Protein AF-A0A3D3TNI0-F1 (afdb_monomer_lite)

Foldseek 3Di:
DQPQHPDPPQDDWDLPDDAQVQVVQLCVVPVPWDKDKDWDAGCDDDRHRHTIIHMGGDDDPLDDVVVSVLSSLLVCLVDPPDDDDLCVCVVVVHHPVRVCSNVVNDDCVVVVVVVVVVQVVCVVVDPDDDHDDDRD

Radius of gyration: 17.03 Å; chains: 1; bounding box: 43×31×45 Å

InterPro domains:
  IPR008302 Peptidoglycan beta-N-acetylmuramidase NamZ [PTHR42915] (1-128)
  IPR048503 Peptidoglycan beta-N-acetylmuramidase NamZ, C-terminal [PF20732] (1-128)

pLDDT: mean 93.37, std 4.89, range [77.0, 98.56]

Organism: NCBI:txid1236046

Secondary structure (DSSP, 8-state):
--TTSSSTTTEEEETT--HHHHHHHHHHH-TT--EEEEEE--SSSTTTTS-EEEEEE---TT--HHHHHHHHHHHHTTSTT----TTHHHHHT-TTHHHHHHTT---TTHHHHHHHHHHHHTGGG-SS-S------

Sequence (136 aa):
EGRGTFKPFILIGAPWIDGSDFAAYLRREFPDLRLRSREFMPFYRKYANANCSGVEFFPSNDDNFFVITLKMMEYLLKYEQFEIMDRSDDLIGIKKSAQKIRTRKLDYYQWKESGMEYINFVEDCLLYPGELNYRD

Structure (mmCIF, N/CA/C/O backbone):
data_AF-A0A3D3TNI0-F1
#
_entry.id   AF-A0A3D3TNI0-F1
#
loop_
_atom_site.group_PDB
_atom_site.id
_atom_site.type_symbol
_atom_site.label_atom_id
_atom_site.label_alt_id
_atom_site.label_comp_id
_atom_site.label_asym_id
_atom_site.label_entity_id
_atom_site.label_seq_id
_atom_site.pdbx_PDB_ins_code
_atom_site.Cartn_x
_atom_site.Cartn_y
_atom_site.Cartn_z
_atom_site.occupancy
_atom_site.B_iso_or_equiv
_atom_site.auth_seq_id
_atom_site.auth_comp_id
_atom_site.auth_asym_id
_atom_site.auth_atom_id
_atom_site.pdbx_PDB_model_num
ATOM 1 N N . GLU A 1 1 ? -0.822 2.005 -9.790 1.00 94.44 1 GLU A N 1
ATOM 2 C CA . GLU A 1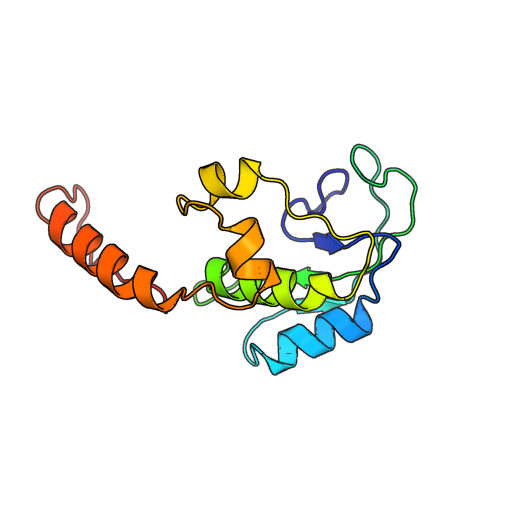 1 ? -2.172 1.745 -9.236 1.00 94.44 1 GLU A CA 1
ATOM 3 C C . GLU A 1 1 ? -3.200 1.232 -10.256 1.00 94.44 1 GLU A C 1
ATOM 5 O O . GLU A 1 1 ? -4.399 1.297 -10.001 1.00 94.44 1 GLU A O 1
ATOM 10 N N . GLY A 1 2 ? -2.785 0.716 -11.420 1.00 95.62 2 GLY A N 1
ATOM 11 C CA . GLY A 1 2 ? -3.709 0.034 -12.340 1.00 95.62 2 GLY A CA 1
ATOM 12 C C . GLY A 1 2 ? -4.677 0.953 -13.090 1.00 95.62 2 GLY A C 1
ATOM 13 O O . GLY A 1 2 ? -5.395 0.497 -13.979 1.00 95.62 2 GLY A O 1
ATOM 14 N N . ARG A 1 3 ? -4.701 2.255 -12.781 1.00 97.12 3 ARG A N 1
ATOM 15 C CA . ARG A 1 3 ? -5.379 3.271 -13.592 1.00 97.12 3 ARG A CA 1
ATOM 16 C C . ARG A 1 3 ? -4.836 3.231 -15.018 1.00 97.12 3 ARG A C 1
ATOM 18 O O . ARG A 1 3 ? -3.629 3.144 -15.212 1.00 97.12 3 ARG A O 1
ATOM 25 N N . GLY A 1 4 ? -5.739 3.284 -15.995 1.00 96.81 4 GLY A N 1
ATOM 26 C CA . GLY A 1 4 ? -5.392 3.043 -17.395 1.00 96.81 4 GLY A CA 1
ATOM 27 C C . GLY A 1 4 ? -5.594 1.601 -17.857 1.00 96.81 4 GLY A C 1
ATOM 28 O O . GLY A 1 4 ? -5.375 1.325 -19.027 1.00 96.81 4 GLY A O 1
ATOM 29 N N . THR A 1 5 ? -6.011 0.684 -16.981 1.00 97.06 5 THR A N 1
ATOM 30 C CA . THR A 1 5 ? -6.358 -0.711 -17.314 1.00 97.06 5 THR A CA 1
ATOM 31 C C . THR A 1 5 ? -7.840 -0.987 -17.027 1.00 97.06 5 THR A C 1
ATOM 33 O O . THR A 1 5 ? -8.546 -0.124 -16.506 1.00 97.06 5 THR A O 1
ATOM 36 N N . PHE A 1 6 ? -8.303 -2.214 -17.282 1.00 96.56 6 PHE A N 1
ATOM 37 C CA . PHE A 1 6 ? -9.641 -2.671 -16.879 1.00 96.56 6 PHE A CA 1
ATOM 38 C C . PHE A 1 6 ? -9.793 -2.943 -15.370 1.00 96.56 6 PHE A C 1
ATOM 40 O O . PHE A 1 6 ? -10.900 -3.221 -14.918 1.00 96.56 6 PHE A O 1
ATOM 47 N N . LYS A 1 7 ? -8.706 -2.902 -14.584 1.00 96.56 7 LYS A N 1
ATOM 48 C CA . LYS A 1 7 ? -8.701 -3.230 -13.147 1.00 96.56 7 LYS A CA 1
ATOM 49 C C . LYS A 1 7 ? -7.988 -2.150 -12.313 1.00 96.56 7 LYS A C 1
ATOM 51 O O . LYS A 1 7 ? -6.938 -2.420 -11.719 1.00 96.56 7 LYS A O 1
ATOM 56 N N . PRO A 1 8 ? -8.513 -0.909 -12.279 1.00 96.50 8 PRO A N 1
ATOM 57 C CA . PRO A 1 8 ? -7.936 0.157 -11.465 1.00 96.50 8 PRO A CA 1
ATOM 58 C C . PRO A 1 8 ? -7.968 -0.211 -9.978 1.00 96.50 8 PRO A C 1
ATOM 60 O O . PRO A 1 8 ? -8.910 -0.852 -9.522 1.00 96.50 8 PRO A O 1
ATOM 63 N N . PHE A 1 9 ? -6.935 0.193 -9.236 1.00 95.88 9 PHE A N 1
ATOM 64 C CA . PHE A 1 9 ? -6.749 -0.031 -7.792 1.00 95.88 9 PHE A CA 1
ATOM 65 C C . PHE A 1 9 ? -6.614 -1.491 -7.332 1.00 95.88 9 PHE A C 1
ATOM 67 O O . PHE A 1 9 ? -6.114 -1.730 -6.241 1.00 95.88 9 PHE A O 1
ATOM 74 N N . ILE A 1 10 ? -6.961 -2.459 -8.179 1.00 97.38 10 ILE A N 1
ATOM 75 C CA . ILE A 1 10 ? -6.714 -3.888 -7.952 1.00 97.38 10 ILE A CA 1
ATOM 76 C C . ILE A 1 10 ? -5.326 -4.302 -8.460 1.00 97.38 10 ILE A C 1
ATOM 78 O O . ILE A 1 10 ? -4.698 -5.199 -7.900 1.00 97.38 10 ILE A O 1
ATOM 82 N N . LEU A 1 11 ? -4.836 -3.643 -9.516 1.00 97.62 11 LEU A N 1
ATOM 83 C CA . LEU A 1 11 ? -3.486 -3.836 -10.045 1.00 97.62 11 LEU A CA 1
ATOM 84 C C . LEU A 1 11 ? -2.524 -2.789 -9.492 1.00 97.62 11 LEU A C 1
ATOM 86 O O . LEU A 1 11 ? -2.733 -1.586 -9.669 1.00 97.62 11 LEU A O 1
ATOM 90 N N . ILE A 1 12 ? -1.408 -3.228 -8.921 1.00 97.88 12 ILE A N 1
ATOM 91 C CA . ILE A 1 12 ? -0.305 -2.348 -8.531 1.00 97.88 12 ILE A CA 1
ATOM 92 C C . ILE A 1 12 ? 0.973 -2.848 -9.195 1.00 97.88 12 ILE A C 1
ATOM 94 O O . ILE A 1 12 ? 1.376 -3.985 -8.998 1.00 97.88 12 ILE A O 1
ATOM 98 N N . GLY A 1 13 ? 1.616 -1.995 -9.986 1.00 97.69 13 GLY A N 1
ATOM 99 C CA . GLY A 1 13 ? 2.809 -2.358 -10.741 1.00 97.69 13 GLY A CA 1
ATOM 100 C C . GLY A 1 13 ? 3.380 -1.174 -11.509 1.00 97.69 13 GLY A C 1
ATOM 101 O O . GLY A 1 13 ? 2.750 -0.110 -11.586 1.00 97.69 13 GLY A O 1
ATOM 102 N N . ALA A 1 14 ? 4.573 -1.376 -12.056 1.00 98.19 14 ALA A N 1
ATOM 103 C CA . ALA A 1 14 ? 5.317 -0.417 -12.861 1.00 98.19 14 ALA A CA 1
ATOM 104 C C . ALA A 1 14 ? 6.325 -1.163 -13.761 1.00 98.19 14 ALA A C 1
ATOM 106 O O . ALA A 1 14 ? 6.610 -2.333 -13.497 1.00 98.19 14 ALA A O 1
ATOM 107 N N . PRO A 1 15 ? 6.898 -0.521 -14.797 1.00 98.25 15 PRO A N 1
ATOM 108 C CA . PRO A 1 15 ? 7.834 -1.182 -15.716 1.00 98.25 15 PRO A CA 1
ATOM 109 C C . PRO A 1 15 ? 9.141 -1.659 -15.072 1.00 98.25 15 PRO A C 1
ATOM 111 O O . PRO A 1 15 ? 9.831 -2.509 -15.615 1.00 98.25 15 PRO A O 1
ATOM 114 N N . TRP A 1 16 ? 9.486 -1.096 -13.917 1.00 97.94 16 TRP A N 1
ATOM 115 C CA . TRP A 1 16 ? 10.720 -1.370 -13.180 1.00 97.94 16 TRP A CA 1
ATOM 116 C C . TRP A 1 16 ? 10.520 -2.331 -11.995 1.00 97.94 16 TRP A C 1
ATOM 118 O O . TRP A 1 16 ? 11.481 -2.629 -11.293 1.00 97.94 16 TRP A O 1
ATOM 128 N N . ILE A 1 17 ? 9.296 -2.819 -11.751 1.00 97.94 17 ILE A N 1
ATOM 129 C CA . ILE A 1 17 ? 8.995 -3.734 -10.639 1.00 97.94 17 ILE A CA 1
ATOM 130 C C . ILE A 1 17 ? 9.140 -5.190 -11.089 1.00 97.94 17 ILE A C 1
ATOM 132 O O . ILE A 1 17 ? 8.529 -5.611 -12.072 1.00 97.94 17 ILE A O 1
ATOM 136 N N . ASP A 1 18 ? 9.848 -5.991 -10.292 1.00 97.94 18 ASP A N 1
ATOM 137 C CA . ASP A 1 18 ? 9.746 -7.452 -10.349 1.00 97.94 18 ASP A CA 1
ATOM 138 C C . ASP A 1 18 ? 8.493 -7.891 -9.578 1.00 97.94 18 ASP A C 1
ATOM 140 O O . ASP A 1 18 ? 8.435 -7.820 -8.347 1.00 97.94 18 ASP A O 1
ATOM 144 N N . GLY A 1 19 ? 7.456 -8.296 -10.311 1.00 98.00 19 GLY A N 1
ATOM 145 C CA . GLY A 1 19 ? 6.163 -8.678 -9.755 1.00 98.00 19 GLY A CA 1
ATOM 146 C C . GLY A 1 19 ? 6.205 -10.013 -9.021 1.00 98.00 19 GLY A C 1
ATOM 147 O O . GLY A 1 19 ? 5.434 -10.214 -8.083 1.00 98.00 19 GLY A O 1
ATOM 148 N N . SER A 1 20 ? 7.117 -10.911 -9.397 1.00 98.06 20 SER A N 1
ATOM 149 C CA . SER A 1 20 ? 7.289 -12.203 -8.731 1.00 98.06 20 SER A CA 1
ATOM 150 C C . SER A 1 20 ? 7.927 -12.019 -7.358 1.00 98.06 20 SER A C 1
ATOM 152 O O . SER A 1 20 ? 7.385 -12.528 -6.372 1.00 98.06 20 SER A O 1
ATOM 154 N N . ASP A 1 21 ? 9.004 -11.232 -7.277 1.00 98.50 21 ASP A N 1
ATOM 155 C CA . ASP A 1 21 ? 9.638 -10.870 -6.002 1.00 98.50 21 ASP A CA 1
ATOM 156 C C . ASP A 1 21 ? 8.689 -10.042 -5.124 1.00 98.50 21 ASP A C 1
ATOM 158 O O . ASP A 1 21 ? 8.527 -10.319 -3.934 1.00 98.50 21 ASP A O 1
ATOM 162 N N . PHE A 1 22 ? 7.955 -9.096 -5.720 1.00 98.50 22 PHE A N 1
ATOM 163 C CA . PHE A 1 22 ? 7.002 -8.272 -4.978 1.00 98.50 22 PHE A CA 1
ATOM 164 C C . PHE A 1 22 ? 5.843 -9.095 -4.399 1.00 98.50 22 PHE A C 1
ATOM 166 O O . PHE A 1 22 ? 5.483 -8.939 -3.231 1.00 98.50 22 PHE A O 1
ATOM 173 N N . ALA A 1 23 ? 5.291 -10.024 -5.182 1.00 98.50 23 ALA A N 1
ATOM 174 C CA . ALA A 1 23 ? 4.257 -10.938 -4.710 1.00 98.50 23 ALA A CA 1
ATOM 175 C C . ALA A 1 23 ? 4.770 -11.870 -3.600 1.00 98.50 23 ALA A C 1
ATOM 177 O O . ALA A 1 23 ? 4.037 -12.165 -2.657 1.00 98.50 23 ALA A O 1
ATOM 178 N N . ALA A 1 24 ? 6.013 -12.351 -3.708 1.00 98.31 24 ALA A N 1
ATOM 179 C CA . ALA A 1 24 ? 6.631 -13.199 -2.692 1.00 98.31 24 ALA A CA 1
ATOM 180 C C . ALA A 1 24 ? 6.879 -12.437 -1.382 1.00 98.31 24 ALA A C 1
ATOM 182 O O . ALA A 1 24 ? 6.601 -12.973 -0.310 1.00 98.31 24 ALA A O 1
ATOM 183 N N . TYR A 1 25 ? 7.337 -11.185 -1.467 1.00 98.50 25 TYR A N 1
ATOM 184 C CA . TYR A 1 25 ? 7.457 -10.290 -0.319 1.00 98.50 25 TYR A CA 1
ATOM 185 C C . TYR A 1 25 ? 6.113 -10.136 0.403 1.00 98.50 25 TYR A C 1
ATOM 187 O O . TYR A 1 25 ? 6.027 -10.439 1.590 1.00 98.50 25 TYR A O 1
ATOM 195 N N . LEU A 1 26 ? 5.048 -9.756 -0.313 1.00 98.19 26 LEU A N 1
ATOM 196 C CA . LEU A 1 26 ? 3.742 -9.514 0.309 1.00 98.19 26 LEU A CA 1
ATOM 197 C C . LEU A 1 26 ? 3.128 -10.774 0.925 1.00 98.19 26 LEU A C 1
ATOM 199 O O . LEU A 1 26 ? 2.557 -10.685 2.003 1.00 98.19 26 LEU A O 1
ATOM 203 N N . ARG A 1 27 ? 3.289 -11.948 0.302 1.00 97.75 27 ARG A N 1
ATOM 204 C CA . ARG A 1 27 ? 2.830 -13.222 0.889 1.00 97.75 27 ARG A CA 1
ATOM 205 C C . ARG A 1 27 ? 3.578 -13.610 2.162 1.00 97.75 27 ARG A C 1
ATOM 207 O O . ARG A 1 27 ? 3.022 -14.310 2.997 1.00 97.75 27 ARG A O 1
ATOM 214 N N . ARG A 1 28 ? 4.842 -13.202 2.302 1.00 97.94 28 ARG A N 1
ATOM 215 C CA . ARG A 1 28 ? 5.613 -13.452 3.525 1.00 97.94 28 ARG A CA 1
ATOM 216 C C . ARG A 1 28 ? 5.180 -12.523 4.655 1.00 97.94 28 ARG A C 1
ATOM 218 O O . ARG A 1 28 ? 5.086 -12.977 5.786 1.00 97.94 28 ARG A O 1
ATOM 225 N N . GLU A 1 29 ? 4.935 -11.251 4.348 1.00 97.00 29 GLU A N 1
ATOM 226 C CA . GLU A 1 29 ? 4.461 -10.280 5.343 1.00 97.00 29 GLU A CA 1
ATOM 227 C C . GLU A 1 29 ? 2.998 -10.535 5.741 1.00 97.00 29 GLU A C 1
ATOM 229 O O . GLU A 1 29 ? 2.636 -10.323 6.893 1.00 97.00 29 GLU A O 1
ATOM 234 N N . PHE A 1 30 ? 2.173 -11.020 4.806 1.00 96.69 30 PHE A N 1
ATOM 235 C CA . PHE A 1 30 ? 0.744 -11.264 4.999 1.00 96.69 30 PHE A CA 1
ATOM 236 C C . PHE A 1 30 ? 0.353 -12.642 4.432 1.00 96.69 30 PHE A C 1
ATOM 238 O O . PHE A 1 30 ? -0.048 -12.736 3.267 1.00 96.69 30 PHE A O 1
ATOM 245 N N . PRO A 1 31 ? 0.471 -13.723 5.225 1.00 95.44 31 PRO A N 1
ATOM 246 C CA . PRO A 1 31 ? 0.198 -15.088 4.763 1.00 95.44 31 PRO A CA 1
ATOM 247 C C . PRO A 1 31 ? -1.215 -15.301 4.204 1.00 95.44 31 PRO A C 1
ATOM 249 O O . PRO A 1 31 ? -1.383 -16.051 3.243 1.00 95.44 31 PRO A O 1
ATOM 252 N N . ASP A 1 32 ? -2.209 -14.603 4.759 1.00 95.25 32 ASP A N 1
ATOM 253 C CA . ASP A 1 32 ? -3.616 -14.725 4.357 1.00 95.25 32 ASP A CA 1
ATOM 254 C C . ASP A 1 32 ? -3.990 -13.827 3.164 1.00 95.25 32 ASP A C 1
ATOM 256 O O . ASP A 1 32 ? -5.069 -13.959 2.578 1.00 95.25 32 ASP A O 1
ATOM 260 N N . LEU A 1 33 ? -3.087 -12.932 2.748 1.00 97.25 33 LEU A N 1
ATOM 261 C CA . LEU A 1 33 ? -3.347 -11.982 1.676 1.00 97.25 33 LEU A CA 1
ATOM 262 C C . LEU A 1 33 ? -3.398 -12.683 0.318 1.00 97.25 33 LEU A C 1
ATOM 264 O O . LEU A 1 33 ? -2.408 -13.200 -0.215 1.00 97.25 33 LEU A O 1
ATOM 268 N N . ARG A 1 34 ? -4.573 -12.636 -0.306 1.00 98.12 34 ARG A N 1
ATOM 269 C CA . ARG A 1 34 ? -4.804 -13.252 -1.612 1.00 98.12 34 ARG A CA 1
ATOM 270 C C . ARG A 1 34 ? -4.359 -12.312 -2.725 1.00 98.12 34 ARG A C 1
ATOM 272 O O . ARG A 1 34 ? -5.021 -11.330 -3.049 1.00 98.12 34 ARG A O 1
ATOM 279 N N . LEU A 1 35 ? -3.246 -12.647 -3.368 1.00 98.25 35 LEU A N 1
ATOM 280 C CA . LEU A 1 35 ? -2.720 -11.914 -4.521 1.00 98.25 35 LEU A CA 1
ATOM 281 C C . LEU A 1 35 ? -1.961 -12.827 -5.483 1.00 98.25 35 LEU A C 1
ATOM 283 O O . LEU A 1 35 ? -1.494 -13.911 -5.117 1.00 98.25 35 LEU A O 1
ATOM 287 N N . ARG A 1 36 ? -1.764 -12.355 -6.714 1.00 98.12 36 ARG A N 1
ATOM 288 C CA . ARG A 1 36 ? -0.876 -12.988 -7.704 1.00 98.12 36 ARG A CA 1
ATOM 289 C C . ARG A 1 36 ? 0.069 -11.975 -8.337 1.00 98.12 36 ARG A C 1
ATOM 291 O O . ARG A 1 36 ? -0.269 -10.800 -8.418 1.00 98.12 36 ARG A O 1
ATOM 298 N N . SER A 1 37 ? 1.213 -12.450 -8.831 1.00 98.38 37 SER A N 1
ATOM 299 C CA . SER A 1 37 ? 2.027 -11.661 -9.763 1.00 98.38 37 SER A CA 1
ATOM 300 C C . SER A 1 37 ? 1.255 -11.481 -11.072 1.00 98.38 37 SER A C 1
ATOM 302 O O . SER A 1 37 ? 0.545 -12.398 -11.510 1.00 98.38 37 SER A O 1
ATOM 304 N N . ARG A 1 38 ? 1.338 -10.294 -11.671 1.00 97.88 38 ARG A N 1
ATOM 305 C CA . ARG A 1 38 ? 0.625 -9.970 -12.906 1.00 97.88 38 ARG A CA 1
ATOM 306 C C . ARG A 1 38 ? 1.411 -8.987 -13.760 1.00 97.88 38 ARG A C 1
ATOM 308 O O . ARG A 1 38 ? 1.768 -7.903 -13.306 1.00 97.88 38 ARG A O 1
ATOM 315 N N . GLU A 1 39 ? 1.561 -9.342 -15.029 1.00 98.19 39 GLU A N 1
ATOM 316 C CA . GLU A 1 39 ? 1.955 -8.415 -16.083 1.00 98.19 39 GLU A CA 1
ATOM 317 C C . GLU A 1 39 ? 0.720 -7.758 -16.703 1.00 98.19 39 GLU A C 1
ATOM 319 O O . GLU A 1 39 ? -0.336 -8.386 -16.876 1.00 98.19 39 GLU A O 1
ATOM 324 N N . PHE A 1 40 ? 0.835 -6.473 -17.011 1.00 97.81 40 PHE A N 1
ATOM 325 C CA . PHE A 1 40 ? -0.225 -5.698 -17.640 1.00 97.81 40 PHE A CA 1
ATOM 326 C C . PHE A 1 40 ? 0.346 -4.481 -18.367 1.00 97.81 40 PHE A C 1
ATOM 328 O O . PHE A 1 40 ? 1.408 -3.974 -18.024 1.00 97.81 40 PHE A O 1
ATOM 335 N N . MET A 1 41 ? -0.399 -3.973 -19.345 1.00 98.19 41 MET A N 1
ATOM 336 C CA . MET A 1 41 ? -0.049 -2.763 -20.086 1.00 98.19 41 MET A CA 1
ATOM 337 C C . MET A 1 41 ? -1.217 -1.771 -19.999 1.00 98.19 41 MET A C 1
ATOM 339 O O . MET A 1 41 ? -2.308 -2.080 -20.485 1.00 98.19 41 MET A O 1
ATOM 343 N N . PRO A 1 42 ? -1.049 -0.608 -19.343 1.00 97.94 42 PRO A N 1
ATOM 344 C CA . PRO A 1 42 ? -2.064 0.441 -19.334 1.00 97.94 42 PRO A CA 1
ATOM 345 C C . PRO A 1 42 ? -2.290 1.025 -20.734 1.00 97.94 42 PRO A C 1
ATOM 347 O O . PRO A 1 42 ? -1.341 1.288 -21.467 1.00 97.94 42 PRO A O 1
ATOM 350 N N . PHE A 1 43 ? -3.546 1.303 -21.077 1.00 97.75 43 PHE A N 1
ATOM 351 C CA . PHE A 1 43 ? -3.939 1.969 -22.321 1.00 97.75 43 PHE A CA 1
ATOM 352 C C . PHE A 1 43 ? -3.733 3.494 -22.265 1.00 97.75 43 PHE A C 1
ATOM 354 O O . PHE A 1 43 ? -3.548 4.135 -23.294 1.00 97.75 43 PHE A O 1
ATOM 361 N N . TYR A 1 44 ? -3.793 4.100 -21.072 1.00 96.44 44 TYR A N 1
ATOM 362 C CA . TYR A 1 44 ? -3.654 5.549 -20.863 1.00 96.44 44 TYR A CA 1
ATOM 363 C C . TYR A 1 44 ? -3.139 5.868 -19.443 1.00 96.44 44 TYR A C 1
ATOM 365 O O . TYR A 1 44 ? -3.084 4.987 -18.591 1.00 96.44 44 TYR A O 1
ATOM 373 N N . ARG A 1 45 ? -2.794 7.137 -19.161 1.00 94.88 45 ARG A N 1
ATOM 374 C CA . ARG A 1 45 ? -2.168 7.624 -17.901 1.00 94.88 45 ARG A CA 1
ATOM 375 C C . ARG A 1 45 ? -0.731 7.115 -17.690 1.00 94.88 45 ARG A C 1
ATOM 377 O O . ARG A 1 45 ? 0.041 7.002 -18.636 1.00 94.88 45 ARG A O 1
ATOM 384 N N . LYS A 1 46 ? -0.341 6.948 -16.421 1.00 94.56 46 LYS A N 1
ATOM 385 C CA . LYS A 1 46 ? 1.004 6.586 -15.987 1.00 94.56 46 LYS A CA 1
ATOM 386 C C . LYS A 1 46 ? 1.384 5.251 -16.625 1.00 94.56 46 LYS A C 1
ATOM 388 O O . LYS A 1 46 ? 0.630 4.289 -16.519 1.00 94.56 46 LYS A O 1
ATOM 393 N N . TYR A 1 47 ? 2.549 5.222 -17.269 1.00 96.75 47 TYR A N 1
ATOM 394 C CA . TYR A 1 47 ? 3.076 4.042 -17.963 1.00 96.75 47 TYR A CA 1
ATOM 395 C C . TYR A 1 47 ? 2.181 3.516 -19.101 1.00 96.75 47 TYR A C 1
ATOM 397 O O . TYR A 1 47 ? 2.181 2.319 -19.375 1.00 96.75 47 TYR A O 1
ATOM 405 N N . ALA A 1 48 ? 1.420 4.389 -19.772 1.00 97.75 48 ALA A N 1
ATOM 406 C CA . ALA A 1 48 ? 0.678 4.003 -20.971 1.00 97.75 48 ALA A CA 1
ATOM 407 C C . ALA A 1 48 ? 1.603 3.348 -22.013 1.00 97.75 48 ALA A C 1
ATOM 409 O O . ALA A 1 48 ? 2.682 3.870 -22.293 1.00 97.75 48 ALA A O 1
ATOM 410 N N . ASN A 1 49 ? 1.160 2.223 -22.582 1.00 97.69 49 ASN A N 1
ATOM 411 C CA . ASN A 1 49 ? 1.884 1.414 -23.573 1.00 97.69 49 ASN A CA 1
ATOM 412 C C . ASN A 1 49 ? 3.228 0.828 -23.099 1.00 97.69 49 ASN A C 1
ATOM 414 O O . ASN A 1 49 ? 4.010 0.355 -23.919 1.00 97.69 49 ASN A O 1
ATOM 418 N N . ALA A 1 50 ? 3.507 0.845 -21.794 1.00 98.00 50 ALA A N 1
ATOM 419 C CA . ALA A 1 50 ? 4.662 0.167 -21.221 1.00 98.00 50 ALA A CA 1
ATOM 420 C C . ALA A 1 50 ? 4.238 -1.158 -20.574 1.00 98.00 50 ALA A C 1
ATOM 422 O O . ALA A 1 50 ? 3.199 -1.230 -19.911 1.00 98.00 50 ALA A O 1
ATOM 423 N N . ASN A 1 51 ? 5.068 -2.193 -20.721 1.00 97.94 51 ASN A N 1
ATOM 424 C CA . ASN A 1 51 ? 4.884 -3.448 -19.998 1.00 97.94 51 ASN A CA 1
ATOM 425 C C . ASN A 1 51 ? 5.174 -3.209 -18.515 1.00 97.94 51 ASN A C 1
ATOM 427 O O . ASN A 1 51 ? 6.319 -2.999 -18.122 1.00 97.94 51 ASN A O 1
ATOM 431 N N . CYS A 1 52 ? 4.128 -3.225 -17.697 1.00 98.31 52 CYS A N 1
ATOM 432 C CA . CYS A 1 52 ? 4.229 -3.178 -16.249 1.00 98.31 52 CYS A CA 1
ATOM 433 C C . CYS A 1 52 ? 4.195 -4.594 -15.684 1.00 98.31 52 CYS A C 1
ATOM 435 O O . CYS A 1 52 ? 3.412 -5.439 -16.119 1.00 98.31 52 CYS A O 1
ATOM 437 N N . SER A 1 53 ? 4.987 -4.807 -14.645 1.00 98.38 53 SER A N 1
ATOM 438 C CA . SER A 1 53 ? 4.958 -6.005 -13.817 1.00 98.38 53 SER A CA 1
ATOM 439 C C . SER A 1 53 ? 4.645 -5.591 -12.374 1.00 98.38 53 SER A C 1
ATOM 441 O O . SER A 1 53 ? 4.860 -4.441 -11.971 1.00 98.38 53 SER A O 1
ATOM 443 N N . GLY A 1 54 ? 4.019 -6.481 -11.609 1.00 98.31 54 GLY A N 1
ATOM 444 C CA . GLY A 1 54 ? 3.541 -6.174 -10.267 1.00 98.31 54 GLY A CA 1
ATOM 445 C C . GLY A 1 54 ? 2.584 -7.231 -9.738 1.00 98.31 54 GLY A C 1
ATOM 446 O O . GLY A 1 54 ? 2.764 -8.420 -9.991 1.00 98.31 54 GLY A O 1
ATOM 447 N N . VAL A 1 55 ? 1.564 -6.795 -9.004 1.00 98.50 55 VAL A N 1
ATOM 448 C CA . VAL A 1 55 ? 0.602 -7.664 -8.323 1.00 98.50 55 VAL A CA 1
ATOM 449 C C . VAL A 1 55 ? -0.844 -7.314 -8.657 1.00 98.50 55 VAL A C 1
ATOM 451 O O . VAL A 1 55 ? -1.189 -6.161 -8.928 1.00 98.50 55 VAL A O 1
ATOM 454 N N . GLU A 1 56 ? -1.693 -8.333 -8.608 1.00 98.56 56 GLU A N 1
ATOM 455 C CA . GLU A 1 56 ? -3.148 -8.237 -8.647 1.00 98.56 56 GLU A CA 1
ATOM 456 C C . GLU A 1 56 ? -3.717 -8.783 -7.338 1.00 98.56 56 GLU A C 1
ATOM 458 O O . GLU A 1 56 ? -3.449 -9.936 -6.986 1.00 98.56 56 GLU A O 1
ATOM 463 N N . PHE A 1 57 ? -4.493 -7.960 -6.636 1.00 98.38 57 PHE A N 1
ATOM 464 C CA . PHE A 1 57 ? -5.117 -8.322 -5.365 1.00 98.38 57 PHE A CA 1
ATOM 465 C C . PHE A 1 57 ? -6.473 -9.011 -5.562 1.00 98.38 57 PHE A C 1
ATOM 467 O O . PHE A 1 57 ? -7.202 -8.732 -6.515 1.00 98.38 57 PHE A O 1
ATOM 474 N N . PHE A 1 58 ? -6.837 -9.874 -4.617 1.00 97.94 58 PHE A N 1
ATOM 475 C CA . PHE A 1 58 ? -8.176 -10.436 -4.453 1.00 97.94 58 PHE A CA 1
ATOM 476 C C . PHE A 1 58 ? -8.667 -10.079 -3.045 1.00 97.94 58 PHE A C 1
ATOM 478 O O . PHE A 1 58 ? -8.521 -10.902 -2.141 1.00 97.94 58 PHE A O 1
ATOM 485 N N . PRO A 1 59 ? -9.186 -8.852 -2.852 1.00 96.00 59 PRO A N 1
ATOM 486 C CA . PRO A 1 59 ? -9.455 -8.321 -1.523 1.00 96.00 59 PRO A CA 1
ATOM 487 C C . PRO A 1 59 ? -10.439 -9.167 -0.716 1.00 96.00 59 PRO A C 1
ATOM 489 O O . PRO A 1 59 ? -11.439 -9.653 -1.254 1.00 96.00 59 PRO A O 1
ATOM 492 N N . SER A 1 60 ? -10.168 -9.284 0.577 1.00 94.94 60 SER A N 1
ATOM 493 C CA . SER A 1 60 ? -11.057 -9.838 1.594 1.00 94.94 60 SER A CA 1
ATOM 494 C C . SER A 1 60 ? -11.529 -8.746 2.566 1.00 94.94 60 SER A C 1
ATOM 496 O O . SER A 1 60 ? -11.016 -7.625 2.559 1.00 94.94 60 SER A O 1
ATOM 498 N N . ASN A 1 61 ? -12.518 -9.059 3.407 1.00 90.50 61 ASN A N 1
ATOM 499 C CA . ASN A 1 61 ? -12.985 -8.125 4.437 1.00 90.50 61 ASN A CA 1
ATOM 500 C C . ASN A 1 61 ? -11.960 -7.916 5.559 1.00 90.50 61 ASN A C 1
ATOM 502 O O . ASN A 1 61 ? -12.002 -6.875 6.213 1.00 90.50 61 ASN A O 1
ATOM 506 N N . ASP A 1 62 ? -11.047 -8.865 5.745 1.00 90.06 62 ASP A N 1
ATOM 507 C CA . ASP A 1 62 ? -10.053 -8.850 6.818 1.00 90.06 62 ASP A CA 1
ATOM 508 C C . ASP A 1 62 ? -8.773 -8.105 6.402 1.00 90.06 62 ASP A C 1
ATOM 510 O O . ASP A 1 62 ? -7.934 -7.776 7.235 1.00 90.06 62 ASP A O 1
ATOM 514 N N . ASP A 1 63 ? -8.633 -7.764 5.117 1.00 93.12 63 ASP A N 1
ATOM 515 C CA . ASP A 1 63 ? -7.441 -7.092 4.610 1.00 93.12 63 ASP A CA 1
ATOM 516 C C . ASP A 1 63 ? -7.335 -5.655 5.148 1.00 93.12 63 ASP A C 1
ATOM 518 O O . ASP A 1 63 ? -8.196 -4.789 4.913 1.00 93.12 63 ASP A O 1
ATOM 522 N N . ASN A 1 64 ? -6.215 -5.365 5.810 1.00 92.56 64 ASN A N 1
ATOM 523 C CA . ASN A 1 64 ? -5.852 -4.021 6.236 1.00 92.56 64 ASN A CA 1
ATOM 524 C C . ASN A 1 64 ? -4.979 -3.325 5.182 1.00 92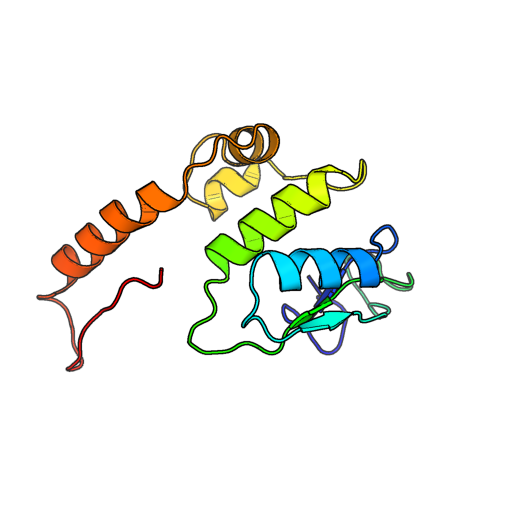.56 64 ASN A C 1
ATOM 526 O O . ASN A 1 64 ? -3.746 -3.317 5.244 1.00 92.56 64 ASN A O 1
ATOM 530 N N . PHE A 1 65 ? -5.624 -2.709 4.188 1.00 93.31 65 PHE A N 1
ATOM 531 C CA . PHE A 1 65 ? -4.911 -2.052 3.090 1.00 93.31 65 PHE A CA 1
ATOM 532 C C . PHE A 1 65 ? -4.080 -0.834 3.509 1.00 93.31 65 PHE A C 1
ATOM 534 O O . PHE A 1 65 ? -3.203 -0.431 2.743 1.00 93.31 65 PHE A O 1
ATOM 541 N N . PHE A 1 66 ? -4.271 -0.280 4.710 1.00 90.25 66 PHE A N 1
ATOM 542 C CA . PHE A 1 66 ? -3.371 0.744 5.240 1.00 90.25 66 PHE A CA 1
ATOM 543 C C . PHE A 1 66 ? -2.000 0.145 5.565 1.00 90.25 66 PHE A C 1
ATOM 545 O O . PHE A 1 66 ? -0.986 0.601 5.030 1.00 90.25 66 PHE A O 1
ATOM 552 N N . VAL A 1 67 ? -1.972 -0.926 6.361 1.00 91.38 67 VAL A N 1
ATOM 553 C CA . VAL A 1 67 ? -0.734 -1.628 6.738 1.00 91.38 67 VAL A CA 1
ATOM 554 C C . VAL A 1 67 ? -0.082 -2.278 5.518 1.00 91.38 67 VAL A C 1
ATOM 556 O O . VAL A 1 67 ? 1.123 -2.124 5.302 1.00 91.38 67 VAL A O 1
ATOM 559 N N . ILE A 1 68 ? -0.876 -2.925 4.658 1.00 95.12 68 ILE A N 1
ATOM 560 C CA . ILE A 1 68 ? -0.383 -3.520 3.407 1.00 95.12 68 ILE A CA 1
ATOM 561 C C . ILE A 1 68 ? 0.265 -2.446 2.527 1.00 95.12 68 ILE A C 1
ATOM 563 O O . ILE A 1 68 ? 1.378 -2.649 2.045 1.00 95.12 68 ILE A O 1
ATOM 567 N N . THR A 1 69 ? -0.367 -1.278 2.355 1.00 94.25 69 THR A N 1
ATOM 568 C CA . THR A 1 69 ? 0.209 -0.186 1.552 1.00 94.25 69 THR A CA 1
ATOM 569 C C . THR A 1 69 ? 1.521 0.318 2.143 1.00 94.25 69 THR A C 1
ATOM 571 O O . THR A 1 69 ? 2.464 0.551 1.388 1.00 94.25 69 THR A O 1
ATOM 574 N N . LEU A 1 70 ? 1.635 0.445 3.468 1.00 92.19 70 LEU A N 1
ATOM 575 C CA . LEU A 1 70 ? 2.895 0.836 4.109 1.00 92.19 70 LEU A CA 1
ATOM 576 C C . LEU A 1 70 ? 4.010 -0.175 3.820 1.00 92.19 70 LEU A C 1
ATOM 578 O O . LEU A 1 70 ? 5.088 0.227 3.384 1.00 92.19 70 LEU A O 1
ATOM 582 N N . LYS A 1 71 ? 3.737 -1.477 3.956 1.00 93.94 71 LYS A N 1
ATOM 583 C CA . LYS A 1 71 ? 4.693 -2.541 3.599 1.00 93.94 71 LYS A CA 1
ATOM 584 C C . LYS A 1 71 ? 5.052 -2.542 2.120 1.00 93.94 71 LYS A C 1
ATOM 586 O O . LYS A 1 71 ? 6.219 -2.693 1.762 1.00 93.94 71 LYS A O 1
ATOM 591 N N . MET A 1 72 ? 4.083 -2.295 1.243 1.00 96.44 72 MET A N 1
ATOM 592 C CA . MET A 1 72 ? 4.355 -2.104 -0.179 1.00 96.44 72 MET A CA 1
ATOM 593 C C . MET A 1 72 ? 5.297 -0.921 -0.410 1.00 96.44 72 MET A C 1
ATOM 595 O O . MET A 1 72 ? 6.270 -1.063 -1.143 1.00 96.44 72 MET A O 1
ATOM 599 N N . MET A 1 73 ? 5.048 0.233 0.215 1.00 94.88 73 MET A N 1
ATOM 600 C CA . MET A 1 73 ? 5.923 1.401 0.087 1.00 94.88 73 MET A CA 1
ATOM 601 C C . MET A 1 73 ? 7.326 1.107 0.627 1.00 94.88 73 MET A C 1
ATOM 603 O O . MET A 1 73 ? 8.295 1.415 -0.060 1.00 94.88 73 MET A O 1
ATOM 607 N N . GLU A 1 74 ? 7.450 0.458 1.791 1.00 93.25 74 GLU A N 1
ATOM 608 C CA . GLU A 1 74 ? 8.734 0.029 2.367 1.00 93.25 74 GLU A CA 1
ATOM 609 C C . GLU A 1 74 ? 9.536 -0.859 1.409 1.00 93.25 74 GLU A C 1
ATOM 611 O O . GLU A 1 74 ? 10.738 -0.646 1.237 1.00 93.25 74 GLU A O 1
ATOM 616 N N . TYR A 1 75 ? 8.880 -1.830 0.769 1.00 95.69 75 TYR A N 1
ATOM 617 C CA . TYR A 1 75 ? 9.496 -2.676 -0.253 1.00 95.69 75 TYR A CA 1
ATOM 618 C C . TYR A 1 75 ? 9.927 -1.866 -1.478 1.00 95.69 75 TYR A C 1
ATOM 620 O O . TYR A 1 75 ? 11.030 -2.061 -1.990 1.00 95.69 75 TYR A O 1
ATOM 628 N N . LEU A 1 76 ? 9.078 -0.949 -1.948 1.00 96.81 76 LEU A N 1
ATOM 629 C CA . LEU A 1 76 ? 9.325 -0.179 -3.165 1.00 96.81 76 LEU A CA 1
ATOM 630 C C . LEU A 1 76 ? 10.460 0.842 -3.018 1.00 96.81 76 LEU A C 1
ATOM 632 O O . LEU A 1 76 ? 11.052 1.203 -4.029 1.00 96.81 76 LEU A O 1
ATOM 636 N N . LEU A 1 77 ? 10.832 1.239 -1.794 1.00 95.06 77 LEU A N 1
ATOM 637 C CA . LEU A 1 77 ? 11.979 2.126 -1.529 1.00 95.06 77 LEU A CA 1
ATOM 638 C C . LEU A 1 77 ? 13.321 1.596 -2.060 1.00 95.06 77 LEU A C 1
ATOM 640 O O . LEU A 1 77 ? 14.268 2.370 -2.163 1.00 95.06 77 LEU A O 1
ATOM 644 N N . LYS A 1 78 ? 13.426 0.302 -2.390 1.00 94.88 78 LYS A N 1
ATOM 645 C CA . LYS A 1 78 ? 14.628 -0.261 -3.025 1.00 94.88 78 LYS A CA 1
ATOM 646 C C . LYS A 1 78 ? 14.813 0.175 -4.483 1.00 94.88 78 LYS A C 1
ATOM 648 O O . LYS A 1 78 ? 15.902 0.011 -5.021 1.00 94.88 78 LYS A O 1
ATOM 653 N N . TYR A 1 79 ? 13.757 0.669 -5.129 1.00 96.62 79 TYR A N 1
ATOM 654 C CA . TYR A 1 79 ? 13.795 1.136 -6.510 1.00 96.62 79 TYR A CA 1
ATOM 655 C C . TYR A 1 79 ? 13.989 2.650 -6.536 1.00 96.62 79 TYR A C 1
ATOM 657 O O . TYR A 1 79 ? 13.172 3.389 -5.991 1.00 96.62 79 TYR A O 1
ATOM 665 N N . GLU A 1 80 ? 15.027 3.123 -7.222 1.00 96.25 80 GLU A N 1
ATOM 666 C CA . GLU A 1 80 ? 15.323 4.559 -7.346 1.00 96.25 80 GLU A CA 1
ATOM 667 C C . GLU A 1 80 ? 14.185 5.344 -8.018 1.00 96.25 80 GLU A C 1
ATOM 669 O O . GLU A 1 80 ? 13.976 6.516 -7.725 1.00 96.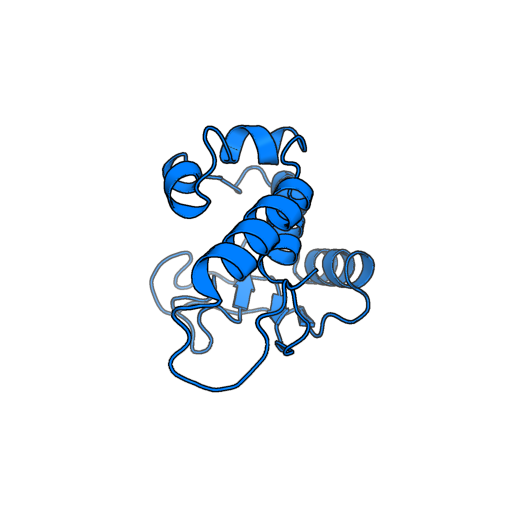25 80 GLU A O 1
ATOM 674 N N . GLN A 1 81 ? 13.408 4.689 -8.886 1.00 96.56 81 GLN A N 1
ATOM 675 C CA . GLN A 1 81 ? 12.253 5.270 -9.573 1.00 96.56 81 GLN A CA 1
ATOM 676 C C . GLN A 1 81 ? 11.033 5.461 -8.658 1.00 96.56 81 GLN A C 1
ATOM 678 O O . GLN A 1 81 ? 10.036 6.058 -9.082 1.00 96.56 81 GLN A O 1
ATOM 683 N N . PHE A 1 82 ? 11.044 4.894 -7.448 1.00 95.62 82 PHE A N 1
ATOM 684 C CA . PHE A 1 82 ? 9.927 5.008 -6.524 1.00 95.62 82 PHE A CA 1
ATOM 685 C C . PHE A 1 82 ? 10.008 6.307 -5.722 1.00 95.62 82 PHE A C 1
ATOM 687 O O . PHE A 1 82 ? 10.873 6.505 -4.871 1.00 95.62 82 PHE A O 1
ATOM 694 N N . GLU A 1 83 ? 9.029 7.177 -5.949 1.00 92.56 83 GLU A N 1
ATOM 695 C CA . GLU A 1 83 ? 8.926 8.464 -5.278 1.00 92.56 83 GLU A CA 1
ATOM 696 C C . GLU A 1 83 ? 7.675 8.533 -4.401 1.00 92.56 83 GLU A C 1
ATOM 698 O O . GLU A 1 83 ? 6.559 8.252 -4.843 1.00 92.56 83 GLU A O 1
ATOM 703 N N . ILE A 1 84 ? 7.864 8.980 -3.157 1.00 90.81 84 ILE A N 1
ATOM 704 C CA . ILE A 1 84 ? 6.779 9.396 -2.268 1.00 90.81 84 ILE A CA 1
ATOM 705 C C . ILE A 1 84 ? 6.723 10.922 -2.308 1.00 90.81 84 ILE A C 1
ATOM 707 O O . ILE A 1 84 ? 7.673 11.589 -1.888 1.00 90.81 84 ILE A O 1
ATOM 711 N N . MET A 1 85 ? 5.627 11.453 -2.846 1.00 87.50 85 MET A N 1
ATOM 712 C CA . MET A 1 85 ? 5.396 12.892 -2.974 1.00 87.50 85 MET A CA 1
ATOM 713 C C . MET A 1 85 ? 5.072 13.521 -1.616 1.00 87.50 85 MET A C 1
ATOM 715 O O . MET A 1 85 ? 4.401 12.899 -0.794 1.00 87.50 85 MET A O 1
ATOM 719 N N . ASP A 1 86 ? 5.435 14.788 -1.418 1.00 80.75 86 ASP A N 1
ATOM 720 C CA . ASP A 1 86 ? 5.152 15.510 -0.166 1.00 80.75 86 ASP A CA 1
ATOM 721 C C . ASP A 1 86 ? 3.649 15.644 0.117 1.00 80.75 86 ASP A C 1
ATOM 723 O O . ASP A 1 86 ? 3.225 15.565 1.263 1.00 80.75 86 ASP A O 1
ATOM 727 N N . ARG A 1 87 ? 2.813 15.690 -0.932 1.00 86.31 87 ARG A N 1
ATOM 728 C CA . ARG A 1 87 ? 1.342 15.635 -0.813 1.00 86.31 87 ARG A CA 1
ATOM 729 C C . ARG A 1 87 ? 0.831 14.368 -0.103 1.00 86.31 87 ARG A C 1
ATOM 731 O O . ARG A 1 87 ? -0.329 14.307 0.289 1.00 86.31 87 ARG A O 1
ATOM 738 N N . SER A 1 88 ? 1.668 13.340 0.054 1.00 85.50 88 SER A N 1
ATOM 739 C CA . SER A 1 88 ? 1.319 12.172 0.869 1.00 85.50 88 SER A CA 1
ATOM 740 C C . SER A 1 88 ? 0.985 12.549 2.314 1.00 85.50 88 SER A C 1
ATOM 742 O O . SER A 1 88 ? 0.131 11.892 2.899 1.00 85.50 88 SER A O 1
ATOM 744 N N . ASP A 1 89 ? 1.567 13.631 2.843 1.00 88.19 89 ASP A N 1
ATOM 745 C CA . ASP A 1 89 ? 1.287 14.125 4.192 1.00 88.19 89 ASP A CA 1
ATOM 746 C C . ASP A 1 89 ? -0.198 14.490 4.348 1.00 88.19 89 ASP A C 1
ATOM 748 O O . ASP A 1 89 ? -0.827 14.119 5.338 1.00 88.19 89 ASP A O 1
ATOM 752 N N . ASP A 1 90 ? -0.775 15.144 3.334 1.00 88.81 90 ASP A N 1
ATOM 753 C CA . ASP A 1 90 ? -2.186 15.545 3.318 1.00 88.81 90 ASP A CA 1
ATOM 754 C C . ASP A 1 90 ? -3.125 14.344 3.155 1.00 88.81 90 ASP A C 1
ATOM 756 O O . ASP A 1 90 ? -4.231 14.338 3.686 1.00 88.81 90 ASP A O 1
ATOM 760 N N . LEU A 1 91 ? -2.697 13.326 2.401 1.00 88.62 91 LEU A N 1
ATOM 761 C CA . LEU A 1 91 ? -3.497 12.122 2.160 1.00 88.62 91 LEU A CA 1
ATOM 762 C C . LEU A 1 91 ? -3.500 11.178 3.365 1.00 88.62 91 LEU A C 1
ATOM 764 O O . LEU A 1 91 ? -4.515 10.549 3.644 1.00 88.62 91 LEU A O 1
ATOM 768 N N . ILE A 1 92 ? -2.360 11.056 4.044 1.00 87.94 92 ILE A N 1
ATOM 769 C CA . ILE A 1 92 ? -2.179 10.176 5.204 1.00 87.94 92 ILE A CA 1
ATOM 770 C C . ILE A 1 92 ? -2.614 10.888 6.495 1.00 87.94 92 ILE A C 1
ATOM 772 O O . ILE A 1 92 ? -2.935 10.232 7.481 1.00 87.94 92 ILE A O 1
ATOM 776 N N . GLY A 1 93 ? -2.619 12.225 6.513 1.00 87.25 93 GLY A N 1
ATOM 777 C CA . GLY A 1 93 ? -2.923 13.025 7.702 1.00 87.25 93 GLY A CA 1
ATOM 778 C C . GLY A 1 93 ? -1.765 13.096 8.703 1.00 87.25 93 GLY A C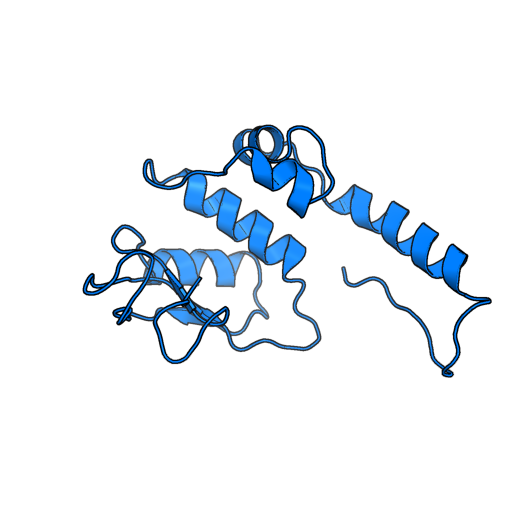 1
ATOM 779 O O . GLY A 1 93 ? -1.951 13.522 9.841 1.00 87.25 93 GLY A O 1
ATOM 780 N N . ILE A 1 94 ? -0.553 12.695 8.300 1.00 85.12 94 ILE A N 1
ATOM 781 C CA . ILE A 1 94 ? 0.649 12.740 9.138 1.00 85.12 94 ILE A CA 1
ATOM 782 C C . ILE A 1 94 ? 1.669 13.683 8.516 1.00 85.12 94 ILE A C 1
ATOM 784 O O . ILE A 1 94 ? 2.155 13.460 7.412 1.00 85.12 94 ILE A O 1
ATOM 788 N N . LYS A 1 95 ? 2.113 14.670 9.299 1.00 88.19 95 LYS A N 1
ATOM 789 C CA . LYS A 1 95 ? 3.239 15.528 8.912 1.00 88.19 95 LYS A CA 1
ATOM 790 C C . LYS A 1 95 ? 4.508 14.709 8.677 1.00 88.19 95 LYS A C 1
ATOM 792 O O . LYS A 1 95 ? 4.917 13.914 9.535 1.00 88.19 95 LYS A O 1
ATOM 797 N N . LYS A 1 96 ? 5.187 15.004 7.573 1.00 89.38 96 LYS A N 1
ATOM 798 C CA . LYS A 1 96 ? 6.419 14.364 7.112 1.00 89.38 96 LYS A CA 1
ATOM 799 C C . LYS A 1 96 ? 6.261 12.849 6.937 1.00 89.38 96 LYS A C 1
ATOM 801 O O . LYS A 1 96 ? 7.213 12.110 7.209 1.00 89.38 96 LYS A O 1
ATOM 806 N N . SER A 1 97 ? 5.089 12.362 6.519 1.00 88.81 97 SER A N 1
ATOM 807 C CA . SER A 1 97 ? 4.838 10.926 6.333 1.00 88.81 97 SER A CA 1
ATOM 808 C C . SER A 1 97 ? 5.828 10.324 5.348 1.00 88.81 97 SER A C 1
ATOM 810 O O . SER A 1 97 ? 6.400 9.274 5.632 1.00 88.81 97 SER A O 1
ATOM 812 N N . ALA A 1 98 ? 6.141 11.030 4.258 1.00 87.31 98 ALA A N 1
ATOM 813 C CA . ALA A 1 98 ? 7.125 10.568 3.282 1.00 87.31 98 ALA A CA 1
ATOM 814 C C . ALA A 1 98 ? 8.508 10.318 3.914 1.00 87.31 98 ALA A C 1
ATOM 816 O O . ALA A 1 98 ? 9.131 9.280 3.681 1.00 87.31 98 ALA A O 1
ATOM 817 N N . GLN A 1 99 ? 8.989 11.237 4.760 1.00 89.25 99 GLN A N 1
ATOM 818 C CA . GLN A 1 99 ? 10.262 11.078 5.470 1.00 89.25 99 GLN A CA 1
ATOM 819 C C . GLN A 1 99 ? 10.204 9.930 6.488 1.00 89.25 99 GLN A C 1
ATOM 821 O O . GLN A 1 99 ? 11.155 9.152 6.596 1.00 89.25 99 GLN A O 1
ATOM 826 N N . LYS A 1 100 ? 9.099 9.803 7.230 1.00 90.81 100 LYS A N 1
ATOM 827 C CA . LYS A 1 100 ? 8.915 8.725 8.211 1.00 90.81 100 LYS A CA 1
ATOM 828 C C . LYS A 1 100 ? 8.896 7.349 7.543 1.00 90.81 100 LYS A C 1
ATOM 830 O O . LYS A 1 100 ? 9.564 6.449 8.040 1.00 90.81 100 LYS A O 1
ATOM 835 N N . ILE A 1 101 ? 8.227 7.202 6.398 1.00 90.25 101 ILE A N 1
ATOM 836 C CA . ILE A 1 101 ? 8.217 5.955 5.613 1.00 90.25 101 ILE A CA 1
ATOM 837 C C . ILE A 1 101 ? 9.628 5.638 5.111 1.00 90.25 101 ILE A C 1
ATOM 839 O O . ILE A 1 101 ? 10.135 4.546 5.358 1.00 90.25 101 ILE A O 1
ATOM 843 N N . ARG A 1 102 ? 10.317 6.614 4.496 1.00 88.94 102 ARG A N 1
ATOM 844 C CA . ARG A 1 102 ? 11.705 6.448 4.013 1.00 88.94 102 ARG A CA 1
ATOM 845 C C . ARG A 1 102 ? 12.668 5.991 5.108 1.00 88.94 102 ARG A C 1
ATOM 847 O O . ARG A 1 102 ? 13.571 5.206 4.851 1.00 88.94 102 ARG A O 1
ATOM 854 N N . THR A 1 103 ? 12.475 6.487 6.326 1.00 90.12 103 THR A N 1
ATOM 855 C CA . TH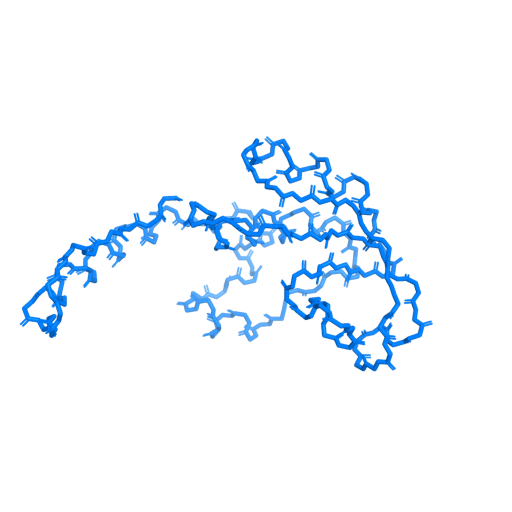R A 1 103 ? 13.319 6.163 7.485 1.00 90.12 103 THR A CA 1
ATOM 856 C C . THR A 1 103 ? 12.813 4.971 8.299 1.00 90.12 103 THR A C 1
ATOM 858 O O . THR A 1 103 ? 13.446 4.637 9.298 1.00 90.12 103 THR A O 1
ATOM 861 N N . ARG A 1 104 ? 11.705 4.329 7.891 1.00 87.12 104 ARG A N 1
ATOM 862 C CA . ARG A 1 104 ? 11.017 3.252 8.632 1.00 87.12 104 ARG A CA 1
ATOM 863 C C . ARG A 1 104 ? 10.675 3.638 10.078 1.00 87.12 104 ARG A C 1
ATOM 865 O O . ARG A 1 104 ? 10.738 2.820 10.987 1.00 87.12 104 ARG A O 1
ATOM 872 N N . LYS A 1 105 ? 10.350 4.915 10.293 1.00 86.88 105 LYS A N 1
ATOM 873 C CA . LYS A 1 105 ? 9.967 5.502 11.590 1.00 86.88 105 LYS A CA 1
ATOM 874 C C . LYS A 1 105 ? 8.474 5.816 11.686 1.00 86.88 105 LYS A C 1
ATOM 876 O O . LYS A 1 105 ? 8.056 6.484 12.629 1.00 86.88 105 LYS A O 1
ATOM 881 N N . LEU A 1 106 ? 7.681 5.439 10.683 1.00 85.31 106 LEU A N 1
ATOM 882 C CA . LEU A 1 106 ? 6.234 5.605 10.747 1.00 85.31 106 LE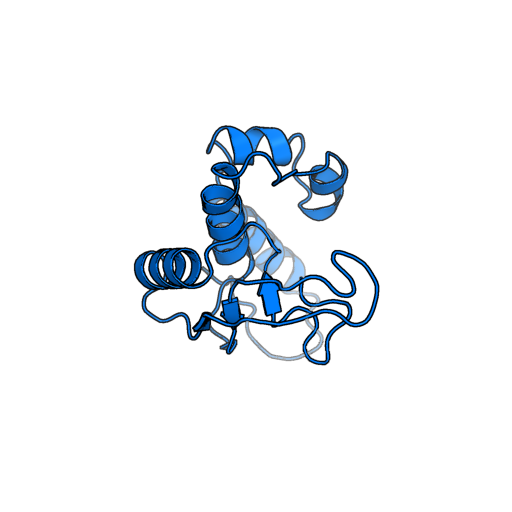U A CA 1
ATOM 883 C C . LEU A 1 106 ? 5.656 4.482 11.609 1.00 85.31 106 LEU A C 1
ATOM 885 O O . LEU A 1 106 ? 5.670 3.325 11.205 1.00 85.31 106 LEU A O 1
ATOM 889 N N . ASP A 1 107 ? 5.180 4.843 12.795 1.00 84.62 107 ASP A N 1
ATOM 890 C CA . ASP A 1 107 ? 4.505 3.931 13.710 1.00 84.62 107 ASP A CA 1
ATOM 891 C C . ASP A 1 107 ? 2.997 3.966 13.443 1.00 84.62 107 ASP A C 1
ATOM 893 O O . ASP A 1 107 ? 2.308 4.908 13.835 1.00 84.62 107 ASP A O 1
ATOM 897 N N . TYR A 1 108 ? 2.497 2.964 12.721 1.00 82.12 108 TYR A N 1
ATOM 898 C CA . TYR A 1 108 ? 1.072 2.846 12.410 1.00 82.12 108 TYR A CA 1
ATOM 899 C C . TYR A 1 108 ? 0.263 2.219 13.553 1.00 82.12 108 TYR A C 1
ATOM 901 O O . TYR A 1 108 ? -0.962 2.256 13.497 1.00 82.12 108 TYR A O 1
ATOM 909 N N . TYR A 1 109 ? 0.895 1.700 14.615 1.00 80.94 109 TYR A N 1
ATOM 910 C CA . TYR A 1 109 ? 0.158 1.225 15.793 1.00 80.94 109 TYR A CA 1
ATOM 911 C C . TYR A 1 109 ? -0.493 2.380 16.558 1.00 80.94 109 TYR A C 1
ATOM 913 O O . TYR A 1 109 ? -1.537 2.194 17.177 1.00 80.94 109 TYR A O 1
ATOM 921 N N . GLN A 1 110 ? 0.048 3.596 16.432 1.00 81.31 110 GLN A N 1
ATOM 922 C CA . GLN A 1 110 ? -0.569 4.819 16.962 1.00 81.31 110 GLN A CA 1
ATOM 923 C C . GLN A 1 110 ? -1.950 5.095 16.350 1.00 81.31 110 GLN A C 1
ATOM 925 O O . GLN A 1 110 ? -2.778 5.760 16.968 1.00 81.31 110 GLN A O 1
ATOM 930 N N . TRP A 1 111 ? -2.238 4.570 15.153 1.00 86.50 111 TRP A N 1
ATOM 931 C CA . TRP A 1 111 ? -3.568 4.694 14.552 1.00 86.50 111 TRP A CA 1
ATOM 932 C C . TRP A 1 111 ? -4.625 3.876 15.268 1.00 86.50 111 TRP A C 1
ATOM 934 O O . TRP A 1 111 ? -5.791 4.254 15.217 1.00 86.50 111 TRP A O 1
ATOM 944 N N . LYS A 1 112 ? -4.235 2.809 15.972 1.00 88.25 112 LYS A N 1
ATOM 945 C CA . LYS A 1 112 ? -5.176 2.014 16.756 1.00 88.25 112 LYS A CA 1
ATOM 946 C C . LYS A 1 112 ? -5.778 2.840 17.878 1.00 88.25 112 LYS A C 1
ATOM 948 O O . LYS A 1 112 ? -6.993 2.873 18.007 1.00 88.25 112 LYS A O 1
ATOM 953 N N . GLU A 1 113 ? -4.950 3.546 18.642 1.00 88.75 113 GLU A N 1
ATOM 954 C CA . GLU A 1 113 ? -5.421 4.400 19.737 1.00 88.75 113 GLU A CA 1
ATOM 955 C C . GLU A 1 113 ? -6.380 5.478 19.219 1.00 88.75 113 GLU A C 1
ATOM 957 O O . GLU A 1 113 ? -7.541 5.506 19.619 1.00 88.75 113 GLU A O 1
ATOM 962 N N . SER A 1 114 ? -5.950 6.266 18.230 1.00 89.81 114 SER A N 1
ATOM 963 C CA . SER A 1 114 ? -6.795 7.308 17.630 1.00 89.81 114 SER A CA 1
ATOM 964 C C . SER A 1 114 ? -8.061 6.749 16.961 1.00 89.81 114 SER A C 1
ATOM 966 O O . SER A 1 114 ? -9.119 7.377 17.004 1.00 89.81 114 SER A O 1
ATOM 968 N N . GLY A 1 115 ? -7.985 5.563 16.355 1.00 91.94 115 GLY A N 1
ATOM 969 C CA . GLY A 1 115 ? -9.131 4.889 15.752 1.00 91.94 115 GLY A CA 1
ATOM 970 C C . GLY A 1 115 ? -10.150 4.427 16.791 1.00 91.94 115 GLY A C 1
ATOM 971 O O . GLY A 1 115 ? -11.347 4.621 16.592 1.00 91.94 115 GLY A O 1
ATOM 972 N N . MET A 1 116 ? -9.691 3.877 17.917 1.00 92.69 116 MET A N 1
ATOM 973 C CA . MET A 1 116 ? -10.560 3.504 19.037 1.00 92.69 116 MET A CA 1
ATOM 974 C C . MET A 1 116 ? -11.183 4.736 19.706 1.00 92.69 116 MET A C 1
ATOM 976 O O . MET A 1 116 ? -12.373 4.721 20.013 1.00 92.69 116 MET A O 1
ATOM 980 N N . GLU A 1 117 ? -10.421 5.820 19.879 1.00 93.69 117 GLU A N 1
ATOM 981 C CA . GLU A 1 117 ? -10.955 7.106 20.351 1.00 93.69 117 GLU A CA 1
ATOM 982 C C . GLU A 1 117 ? -12.069 7.620 19.434 1.00 93.69 117 GLU A C 1
ATOM 984 O O . GLU A 1 117 ? -13.118 8.040 19.919 1.00 93.69 117 GLU A O 1
ATOM 989 N N . TYR A 1 118 ? -11.869 7.549 18.115 1.00 93.62 118 TYR A N 1
ATOM 990 C CA . TYR A 1 118 ? -12.879 7.958 17.144 1.00 93.62 118 TYR A CA 1
ATOM 991 C C . TYR A 1 118 ? -14.133 7.083 17.208 1.00 93.62 118 TYR A C 1
ATOM 993 O O . TYR A 1 118 ? -15.237 7.618 17.181 1.00 93.62 118 TYR A O 1
ATOM 1001 N N . ILE A 1 119 ? -13.975 5.761 17.333 1.00 94.69 119 ILE A N 1
ATOM 1002 C CA . ILE A 1 119 ? -15.096 4.824 17.498 1.00 94.69 119 ILE A CA 1
ATOM 1003 C C . ILE A 1 119 ? -15.940 5.197 18.722 1.00 94.69 119 ILE A C 1
ATOM 1005 O O . ILE A 1 119 ? -17.157 5.313 18.596 1.00 94.69 119 ILE A O 1
ATOM 1009 N N . ASN A 1 120 ? -15.300 5.456 19.865 1.00 93.50 120 ASN A N 1
ATOM 1010 C CA . ASN A 1 120 ? -15.994 5.881 21.083 1.00 93.50 120 ASN A CA 1
ATOM 1011 C C . ASN A 1 120 ? -16.660 7.255 20.910 1.00 93.50 120 ASN A C 1
ATOM 1013 O O . ASN A 1 120 ? -17.768 7.479 21.384 1.00 93.50 120 ASN A O 1
ATOM 1017 N N . PHE A 1 121 ? -15.991 8.186 20.224 1.00 95.06 121 PHE A N 1
ATOM 1018 C CA . PHE A 1 121 ? -16.498 9.541 20.003 1.00 95.06 121 PHE A CA 1
ATOM 1019 C C . PHE A 1 121 ? -17.787 9.575 19.172 1.00 95.06 121 PHE A C 1
ATOM 1021 O O . PHE A 1 121 ? -18.615 10.452 19.394 1.00 95.06 121 PHE A O 1
ATOM 1028 N N . VAL A 1 122 ? -17.958 8.658 18.214 1.00 94.75 122 VAL A N 1
ATOM 1029 C CA . VAL A 1 122 ? -19.125 8.649 17.309 1.00 94.75 122 VAL A CA 1
ATOM 1030 C C . VAL A 1 122 ? -20.244 7.699 17.743 1.00 94.75 122 VAL A C 1
ATOM 1032 O O . VAL A 1 122 ? -21.239 7.579 17.025 1.00 94.75 122 VAL A O 1
ATOM 1035 N N . GLU A 1 123 ? -20.088 7.012 18.877 1.00 91.00 123 GLU A N 1
ATOM 1036 C CA . GLU A 1 123 ? -21.002 5.959 19.338 1.00 91.00 123 GLU A CA 1
ATOM 1037 C C . GLU A 1 123 ? -22.452 6.457 19.486 1.00 91.00 123 GLU A C 1
ATOM 1039 O O . GLU A 1 123 ? -23.396 5.760 19.111 1.00 91.00 123 GLU A O 1
ATOM 1044 N N . ASP A 1 124 ? -22.642 7.694 19.948 1.00 92.12 124 ASP A N 1
ATOM 1045 C CA . ASP A 1 124 ? -23.954 8.315 20.176 1.00 92.12 124 ASP A CA 1
ATOM 1046 C C . ASP A 1 124 ? -24.625 8.862 18.902 1.00 92.12 124 ASP A C 1
ATOM 1048 O O . ASP A 1 124 ? -25.792 9.261 18.930 1.00 92.12 124 ASP A O 1
ATOM 1052 N N . CYS A 1 125 ? -23.910 8.860 17.775 1.00 93.81 125 CYS A N 1
ATOM 1053 C CA . CYS A 1 125 ? -24.360 9.419 16.501 1.00 93.81 125 CYS A CA 1
ATOM 1054 C C . CYS A 1 125 ? -24.648 8.341 15.437 1.00 93.81 125 CYS A C 1
ATOM 1056 O O . CYS A 1 125 ? -24.892 8.668 14.269 1.00 93.81 125 CYS A O 1
ATOM 1058 N N . LEU A 1 126 ? -24.628 7.055 15.805 1.00 93.12 126 LEU A N 1
ATOM 1059 C CA . LEU A 1 126 ? -24.910 5.953 14.883 1.00 93.12 126 LEU A CA 1
ATOM 1060 C C . LEU A 1 126 ? -26.403 5.881 14.537 1.00 93.12 126 LEU A C 1
ATOM 1062 O O . LEU A 1 126 ? -27.256 5.618 15.380 1.00 93.12 126 LEU A O 1
ATOM 1066 N N . LEU A 1 127 ? -26.724 6.071 13.254 1.00 94.81 127 LEU A N 1
ATOM 1067 C CA . LEU A 1 127 ? -28.102 5.972 12.748 1.00 94.81 127 LEU A CA 1
ATOM 1068 C C . LEU A 1 127 ? -28.566 4.525 12.523 1.00 94.81 127 LEU A C 1
ATOM 1070 O O . LEU A 1 127 ? -29.768 4.268 12.461 1.00 94.81 127 LEU A O 1
ATOM 1074 N N . TYR A 1 128 ? -27.626 3.590 12.366 1.00 93.19 128 TYR A N 1
ATOM 1075 C CA . TYR A 1 128 ? -27.901 2.176 12.120 1.00 93.19 128 TYR A CA 1
ATOM 1076 C C . TYR A 1 128 ? -27.353 1.329 13.272 1.00 93.19 128 TYR A C 1
ATOM 1078 O O . TYR A 1 128 ? -26.251 1.614 13.744 1.00 93.19 128 TYR A O 1
ATOM 1086 N N . PRO A 1 129 ? -28.078 0.283 13.707 1.00 87.00 129 PRO A N 1
ATOM 1087 C CA . PRO A 1 129 ? -27.598 -0.608 14.755 1.00 87.00 129 PRO A CA 1
ATOM 1088 C C . PRO A 1 129 ? -26.363 -1.389 14.286 1.00 87.00 129 PRO A C 1
ATOM 1090 O O . PRO A 1 129 ? -26.305 -1.840 13.140 1.00 87.00 129 PRO A O 1
ATOM 1093 N N . GLY A 1 130 ? -25.399 -1.581 15.183 1.00 86.25 130 GLY A N 1
ATOM 1094 C CA . GLY A 1 130 ? -24.171 -2.331 14.928 1.00 86.25 130 GLY A CA 1
ATOM 1095 C C . GLY A 1 130 ? -23.039 -1.908 15.859 1.00 86.25 130 GLY A C 1
ATOM 1096 O O . GLY A 1 130 ? -23.193 -0.981 16.648 1.00 86.25 130 GLY A O 1
ATOM 1097 N N . GLU A 1 131 ? -21.900 -2.586 15.738 1.00 85.56 131 GLU A N 1
ATOM 1098 C CA . GLU A 1 131 ? -20.670 -2.252 16.456 1.00 85.56 131 GLU A CA 1
ATOM 1099 C C . GLU A 1 131 ? -19.610 -1.785 15.458 1.00 85.56 131 GLU A C 1
ATOM 1101 O O . GLU A 1 131 ? -19.343 -2.443 14.444 1.00 85.56 131 GLU A O 1
ATOM 1106 N N . LEU A 1 132 ? -18.995 -0.640 15.744 1.00 89.81 132 LEU A N 1
ATOM 1107 C CA . LEU A 1 132 ? -17.812 -0.208 15.018 1.00 89.81 132 LEU A CA 1
ATOM 1108 C C . LEU A 1 132 ? -16.599 -0.976 15.540 1.00 89.81 132 LEU A C 1
ATOM 1110 O O . LEU A 1 132 ? -16.394 -1.093 16.743 1.00 89.81 132 LEU A O 1
ATOM 1114 N N . ASN A 1 133 ? -15.777 -1.470 14.621 1.00 87.12 133 ASN A N 1
ATOM 1115 C CA . ASN A 1 133 ? -14.583 -2.236 14.946 1.00 87.12 133 ASN A CA 1
ATOM 1116 C C . ASN A 1 133 ? -13.367 -1.605 14.276 1.00 87.12 133 ASN A C 1
ATOM 1118 O O . ASN A 1 133 ? -13.413 -1.258 13.091 1.00 87.12 133 ASN A O 1
ATOM 1122 N N . TYR A 1 134 ? -12.271 -1.484 15.023 1.00 87.44 134 TYR A N 1
ATOM 1123 C CA . TYR A 1 134 ? -10.981 -1.142 14.439 1.00 87.44 134 TYR A CA 1
ATOM 1124 C C . TYR A 1 134 ? -10.413 -2.367 13.721 1.00 87.44 134 TYR A C 1
ATOM 1126 O O . TYR A 1 134 ? -10.439 -3.475 14.256 1.00 87.44 134 TYR A O 1
ATOM 1134 N N . ARG A 1 135 ? -9.908 -2.172 12.501 1.00 82.19 135 ARG A N 1
ATOM 1135 C CA . ARG A 1 135 ? -9.248 -3.234 11.739 1.00 82.19 135 ARG A CA 1
ATOM 1136 C C . ARG A 1 135 ? -7.756 -3.206 12.043 1.00 82.19 135 ARG A C 1
ATOM 1138 O O . ARG A 1 135 ? -7.080 -2.250 11.662 1.00 82.19 135 ARG A O 1
ATOM 1145 N N . ASP A 1 136 ? -7.296 -4.242 12.736 1.00 77.00 136 ASP A N 1
ATOM 1146 C CA . ASP A 1 136 ? -5.882 -4.456 13.058 1.00 77.00 136 ASP A CA 1
ATOM 1147 C C . ASP A 1 136 ? -5.029 -4.763 11.817 1.00 77.00 136 ASP A C 1
ATOM 1149 O O . ASP A 1 136 ? -5.574 -5.212 10.781 1.00 77.00 136 ASP A O 1
#